Protein AF-A0A2V8LFD7-F1 (afdb_monomer_lite)

Sequence (81 aa):
MARGWESKSVEDQIGAAEAEREIRAAQKLSAEQRERSEHKQSLMLSRSLILSRIKAARDPRYRAQLQLALDQLDEQLREFE

Structure (mmCIF, N/CA/C/O backbone):
data_AF-A0A2V8LFD7-F1
#
_entry.id   AF-A0A2V8LFD7-F1
#
loop_
_atom_site.group_PDB
_atom_site.id
_atom_site.type_symbol
_atom_site.label_atom_id
_atom_site.label_alt_id
_atom_site.label_comp_id
_atom_site.label_asym_id
_atom_site.label_entity_id
_atom_site.label_seq_id
_atom_site.pdbx_PDB_ins_code
_atom_site.Cartn_x
_atom_site.Cartn_y
_atom_site.Cartn_z
_atom_site.occupancy
_atom_site.B_iso_or_equiv
_atom_site.auth_seq_id
_atom_site.auth_comp_id
_atom_site.auth_asym_id
_atom_site.auth_atom_id
_atom_site.pdbx_PDB_model_num
ATOM 1 N N . MET A 1 1 ? -29.891 5.927 67.099 1.00 43.25 1 MET A N 1
ATOM 2 C CA . MET A 1 1 ? -30.678 5.672 65.875 1.00 43.25 1 MET A CA 1
ATOM 3 C C . MET A 1 1 ? -29.697 5.451 64.746 1.00 43.25 1 MET A C 1
ATOM 5 O O . MET A 1 1 ? -28.957 6.371 64.414 1.00 43.25 1 MET A O 1
ATOM 9 N N . ALA A 1 2 ? -29.588 4.196 64.308 1.00 46.41 2 ALA A N 1
ATOM 10 C CA . ALA A 1 2 ? -28.649 3.748 63.292 1.00 46.41 2 AL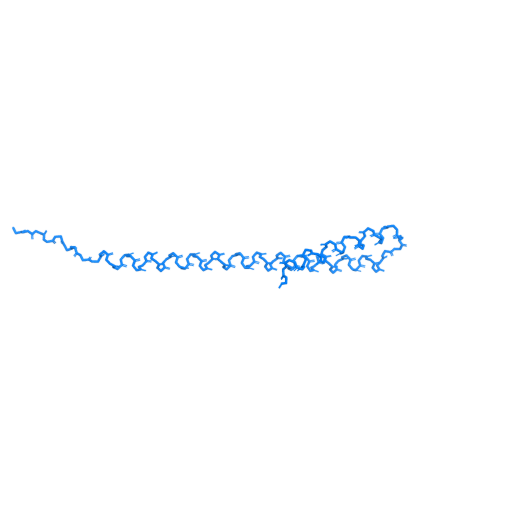A A CA 1
ATOM 11 C C . ALA A 1 2 ? -28.770 4.644 62.057 1.00 46.41 2 ALA A C 1
ATOM 13 O O . ALA A 1 2 ? -29.827 4.691 61.430 1.00 46.41 2 ALA A O 1
ATOM 14 N N . ARG A 1 3 ? -27.707 5.394 61.745 1.00 55.72 3 ARG A N 1
ATOM 15 C CA . ARG A 1 3 ? -27.587 6.043 60.443 1.00 55.72 3 ARG A CA 1
ATOM 16 C C . ARG A 1 3 ? -27.414 4.909 59.450 1.00 55.72 3 ARG A C 1
ATOM 18 O O . ARG A 1 3 ? -26.326 4.350 59.351 1.00 55.72 3 ARG A O 1
ATOM 25 N N . GLY A 1 4 ? -28.533 4.513 58.849 1.00 49.78 4 GLY A N 1
ATOM 26 C CA . GLY A 1 4 ? -28.582 3.577 57.745 1.00 49.78 4 GLY A CA 1
ATOM 27 C C . GLY A 1 4 ? -27.626 4.082 56.685 1.00 49.78 4 GLY A C 1
ATOM 28 O O . GLY A 1 4 ? -27.893 5.071 56.012 1.00 49.78 4 GLY A O 1
ATOM 29 N N . TRP A 1 5 ? -26.474 3.427 56.620 1.00 56.75 5 TRP A N 1
ATOM 30 C CA . TRP A 1 5 ? -25.659 3.362 55.432 1.00 56.75 5 TRP A CA 1
ATOM 31 C C . TRP A 1 5 ? -26.597 2.791 54.373 1.00 56.75 5 TRP A C 1
ATOM 33 O O . TRP A 1 5 ? -26.9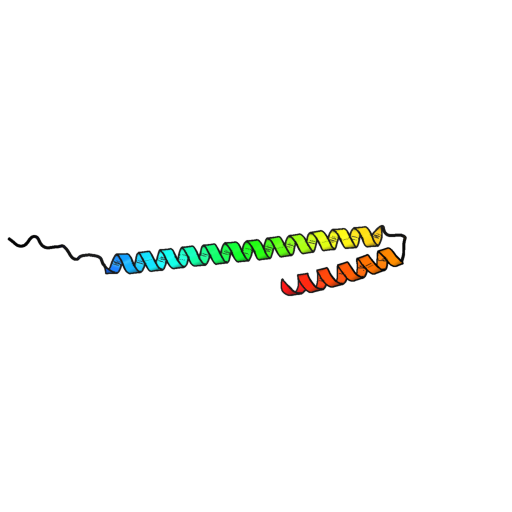16 1.602 54.405 1.00 56.75 5 TRP A O 1
ATOM 43 N N . GLU A 1 6 ? -27.168 3.658 53.539 1.00 51.28 6 GLU A N 1
ATOM 44 C CA . GLU A 1 6 ? -27.889 3.243 52.344 1.00 51.28 6 GLU A CA 1
ATOM 45 C C . GLU A 1 6 ? -26.869 2.561 51.434 1.00 51.28 6 GLU A C 1
ATOM 47 O O . GLU A 1 6 ? -26.253 3.164 50.562 1.00 51.28 6 GLU A O 1
ATOM 52 N N . SER A 1 7 ? -26.653 1.274 51.685 1.00 45.69 7 SER A N 1
ATOM 53 C CA . SER A 1 7 ? -26.156 0.325 50.706 1.00 45.69 7 SER A CA 1
ATOM 54 C C . SER A 1 7 ? -27.212 0.242 49.609 1.00 45.69 7 SER A C 1
ATOM 56 O O . SER A 1 7 ? -28.091 -0.617 49.637 1.00 45.69 7 SER A O 1
ATOM 58 N N . LYS A 1 8 ? -27.187 1.197 48.683 1.00 54.25 8 LYS A N 1
ATOM 59 C CA . LYS A 1 8 ? -27.998 1.176 47.474 1.00 54.25 8 LYS A CA 1
ATOM 60 C C . LYS A 1 8 ? -27.114 1.566 46.298 1.00 54.25 8 LYS A C 1
ATOM 62 O O . LYS A 1 8 ? -26.457 2.600 46.330 1.00 54.25 8 LYS A O 1
ATOM 67 N N . SER A 1 9 ? -27.114 0.687 45.301 1.00 51.91 9 SER A N 1
ATOM 68 C CA . SER A 1 9 ? -26.420 0.790 44.015 1.00 51.91 9 SER A CA 1
ATOM 69 C C . SER A 1 9 ? -24.925 0.447 44.016 1.00 51.91 9 SER A C 1
ATOM 71 O O . SER A 1 9 ? -24.082 1.257 43.636 1.00 51.91 9 SER A O 1
ATOM 73 N N . VAL A 1 10 ? -24.601 -0.806 44.362 1.00 49.47 10 VAL A N 1
ATOM 74 C CA . VAL A 1 10 ? -23.373 -1.461 43.863 1.00 49.47 10 VAL A CA 1
ATOM 75 C C . VAL A 1 10 ? -23.644 -2.144 42.510 1.00 49.47 10 VAL A C 1
ATOM 77 O O . VAL A 1 10 ? -22.756 -2.194 41.666 1.00 49.47 10 VAL A O 1
ATOM 80 N N . GLU A 1 11 ? -24.882 -2.561 42.228 1.00 44.06 11 GLU A N 1
ATOM 81 C CA . GLU A 1 11 ? -25.262 -3.151 40.936 1.00 44.06 11 GLU A CA 1
ATOM 82 C C . GLU A 1 11 ? -25.220 -2.157 39.754 1.00 44.06 11 GLU A C 1
ATOM 84 O O . GLU A 1 11 ? -24.748 -2.526 38.679 1.00 44.06 11 GLU A O 1
ATOM 89 N N . ASP A 1 12 ? -25.608 -0.886 39.939 1.00 48.16 12 ASP A N 1
ATOM 90 C CA . ASP A 1 12 ? -25.552 0.126 38.859 1.00 48.16 12 ASP A CA 1
ATOM 91 C C . ASP A 1 12 ? -24.107 0.473 38.443 1.00 48.16 12 ASP A C 1
ATOM 93 O O . ASP A 1 12 ? -23.854 0.881 37.308 1.00 48.16 12 ASP A O 1
ATOM 97 N N . GLN A 1 13 ? -23.132 0.281 39.341 1.00 51.25 13 GLN A N 1
ATOM 98 C CA . GLN A 1 13 ? -21.714 0.542 39.064 1.00 51.25 13 GLN A CA 1
ATOM 99 C C . GLN A 1 13 ? -21.079 -0.548 38.195 1.00 51.25 13 GLN A C 1
ATOM 101 O O . GLN A 1 13 ? -20.163 -0.257 37.427 1.00 51.25 13 GLN A O 1
ATOM 106 N N . ILE A 1 14 ? -21.573 -1.788 38.278 1.00 51.44 14 ILE A N 1
ATOM 107 C CA . ILE A 1 14 ? -21.076 -2.897 37.455 1.00 51.44 14 ILE A CA 1
ATOM 108 C C . ILE A 1 14 ? -21.551 -2.719 36.010 1.00 51.44 14 ILE A C 1
ATOM 110 O O . ILE A 1 14 ? -20.726 -2.771 35.099 1.00 51.44 14 ILE A O 1
ATOM 114 N N . GLY A 1 15 ? -22.834 -2.396 35.803 1.00 56.69 15 GLY A N 1
ATOM 115 C CA . GLY A 1 15 ? -23.381 -2.132 34.466 1.00 56.69 15 GLY A CA 1
ATOM 116 C C . GLY A 1 15 ? -22.729 -0.928 33.771 1.00 56.69 15 GLY A C 1
ATOM 117 O O . GLY A 1 15 ? -22.412 -0.992 32.585 1.00 56.69 15 GLY A O 1
ATOM 118 N N . ALA A 1 16 ? -22.442 0.150 34.512 1.00 60.16 16 ALA A N 1
ATOM 119 C CA . ALA A 1 16 ? -21.723 1.309 33.976 1.00 60.16 16 ALA A CA 1
ATOM 120 C C . ALA A 1 16 ? -20.250 0.996 33.643 1.00 60.16 16 ALA A C 1
ATOM 122 O O . ALA A 1 16 ? -19.740 1.439 32.612 1.00 60.16 16 ALA A O 1
ATOM 123 N N . ALA A 1 17 ? -19.571 0.200 34.478 1.00 62.06 17 ALA A N 1
ATOM 124 C CA . ALA A 1 17 ? -18.191 -0.216 34.236 1.00 62.06 17 ALA A CA 1
ATOM 125 C C . ALA A 1 17 ? -18.060 -1.183 33.045 1.00 62.06 17 ALA A C 1
ATOM 127 O O . ALA A 1 17 ? -17.058 -1.136 32.329 1.00 62.06 17 ALA A O 1
ATOM 128 N N . GLU A 1 18 ? -19.043 -2.056 32.816 1.00 67.56 18 GLU A N 1
ATOM 129 C CA . GLU A 1 18 ? -19.106 -2.908 31.622 1.00 67.56 18 GLU A CA 1
ATOM 130 C C . GLU A 1 18 ? -19.356 -2.077 30.358 1.00 67.56 18 GLU A C 1
ATOM 132 O O . GLU A 1 18 ? -18.589 -2.196 29.401 1.00 67.56 18 GLU A O 1
ATOM 137 N N . ALA A 1 19 ? -20.307 -1.138 30.390 1.00 72.31 19 ALA A N 1
ATOM 138 C CA . ALA A 1 19 ? -20.573 -0.235 29.269 1.00 72.31 19 ALA A CA 1
ATOM 139 C C . ALA A 1 19 ? -19.354 0.639 28.898 1.00 72.31 19 ALA A C 1
ATOM 141 O O . ALA A 1 19 ? -19.026 0.792 27.719 1.00 72.31 19 ALA A O 1
ATOM 142 N N . GLU A 1 20 ? -18.615 1.175 29.877 1.00 74.00 20 GLU A N 1
ATOM 143 C CA . GLU A 1 20 ? -17.372 1.919 29.613 1.00 74.00 20 GLU A CA 1
ATOM 144 C C . GLU A 1 20 ? -16.280 1.051 28.969 1.00 74.00 20 GLU A C 1
ATOM 146 O O . GLU A 1 20 ? -15.526 1.527 28.109 1.00 74.00 20 GLU A O 1
ATOM 151 N N . ARG A 1 21 ? -16.175 -0.223 29.368 1.00 74.44 21 AR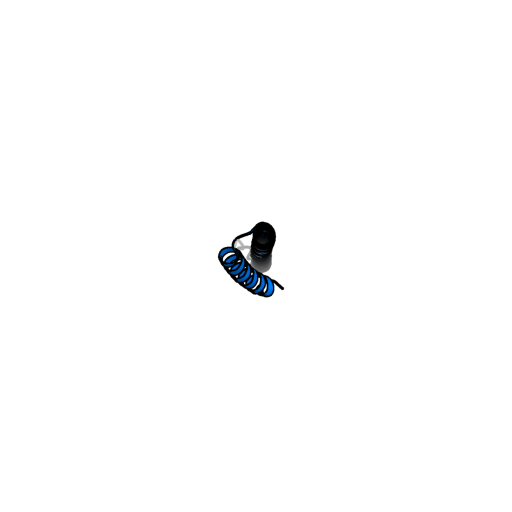G A N 1
ATOM 152 C CA . ARG A 1 21 ? -15.218 -1.170 28.774 1.00 74.44 21 ARG A CA 1
ATOM 153 C C . ARG A 1 21 ? -15.579 -1.485 27.330 1.00 74.44 21 ARG A C 1
ATOM 155 O O . ARG A 1 21 ? -14.679 -1.485 26.489 1.00 74.44 21 ARG A O 1
ATOM 162 N N . GLU A 1 22 ? -16.857 -1.699 27.036 1.00 74.38 22 GLU A N 1
ATOM 163 C CA . GLU A 1 22 ? -17.349 -1.943 25.676 1.00 74.38 22 GLU A CA 1
ATOM 164 C C . GLU A 1 22 ? -17.097 -0.745 24.757 1.00 74.38 22 GLU A C 1
ATOM 166 O O . GLU A 1 22 ? -16.540 -0.912 23.672 1.00 74.38 22 GLU A O 1
ATOM 171 N N . ILE A 1 23 ? -17.397 0.478 25.210 1.00 76.19 23 ILE A N 1
ATOM 172 C CA . ILE A 1 23 ? -17.129 1.705 24.444 1.00 76.19 23 ILE A CA 1
ATOM 173 C C . ILE A 1 23 ? -15.630 1.848 24.162 1.00 76.19 23 ILE A C 1
ATOM 175 O O . ILE A 1 23 ? -15.229 2.139 23.033 1.00 76.19 23 ILE A O 1
ATOM 179 N N . ARG A 1 24 ? -14.775 1.611 25.163 1.00 74.06 24 ARG A N 1
ATOM 180 C CA . ARG A 1 24 ? -13.318 1.686 24.991 1.00 74.06 24 ARG A CA 1
ATOM 181 C C . ARG A 1 24 ? -12.797 0.607 24.040 1.00 74.06 24 ARG A C 1
ATOM 183 O O . ARG A 1 24 ? -11.893 0.887 23.255 1.00 74.06 24 ARG A O 1
ATOM 190 N 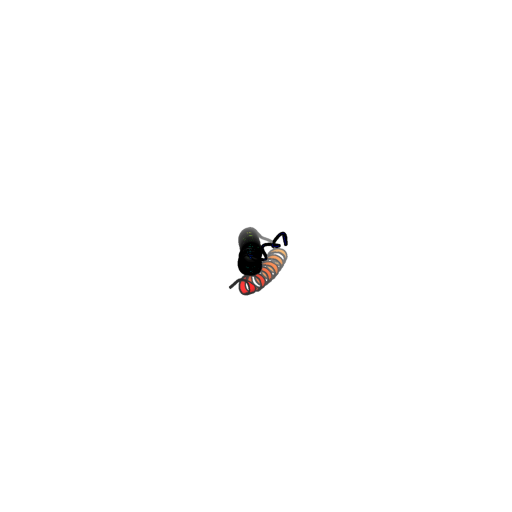N . ALA A 1 25 ? -13.343 -0.606 24.093 1.00 72.31 25 ALA A N 1
ATOM 191 C CA . ALA A 1 25 ? -13.000 -1.680 23.163 1.00 72.31 25 ALA A CA 1
ATOM 192 C C . ALA A 1 25 ? -13.425 -1.335 21.727 1.00 72.31 25 ALA A C 1
ATOM 194 O O . ALA A 1 25 ? -12.618 -1.463 20.809 1.00 72.31 25 ALA A O 1
ATOM 195 N N . ALA A 1 26 ? -14.636 -0.803 21.539 1.00 71.50 26 ALA A N 1
ATOM 196 C CA . ALA A 1 26 ? -15.130 -0.347 20.242 1.00 71.50 26 ALA A CA 1
ATOM 197 C C . ALA A 1 26 ? -14.274 0.791 19.656 1.00 71.50 26 ALA A C 1
ATOM 199 O O . ALA A 1 26 ? -13.953 0.782 18.469 1.00 71.50 26 ALA A O 1
ATOM 200 N N . GLN A 1 27 ? -13.837 1.743 20.487 1.00 72.94 27 GLN A N 1
ATOM 201 C CA . GLN A 1 27 ? -12.931 2.816 20.063 1.00 72.94 27 GLN A CA 1
ATOM 202 C C . GLN A 1 27 ? -11.549 2.293 19.653 1.00 72.94 27 GLN A C 1
ATOM 204 O O . GLN A 1 27 ? -10.997 2.754 18.656 1.00 72.94 27 GLN A O 1
ATOM 209 N N . LYS A 1 28 ? -10.993 1.318 20.385 1.00 72.31 28 LYS A N 1
ATOM 210 C CA . LYS A 1 28 ? -9.722 0.674 20.013 1.00 72.31 28 LYS A CA 1
ATOM 211 C C . LYS A 1 28 ? -9.829 -0.070 18.685 1.00 72.31 28 LYS A C 1
ATOM 213 O O . LYS A 1 28 ? -9.001 0.152 17.810 1.00 72.31 28 LYS A O 1
ATOM 218 N N . LEU A 1 29 ? -10.892 -0.855 18.506 1.00 73.31 29 LEU A N 1
ATOM 219 C CA . LEU A 1 29 ? -11.185 -1.528 17.239 1.00 73.31 29 LEU A CA 1
ATOM 220 C C . LEU A 1 29 ? -11.306 -0.518 16.088 1.00 73.31 29 LEU A C 1
ATOM 222 O O . LEU A 1 29 ? -10.751 -0.737 15.016 1.00 73.31 29 LEU A O 1
ATOM 226 N N . SER A 1 30 ? -11.958 0.626 16.320 1.00 78.12 30 SER A N 1
ATOM 227 C CA . SER A 1 30 ? -12.049 1.703 15.328 1.00 78.12 30 SER A CA 1
ATOM 228 C C . SER A 1 30 ? -10.687 2.316 14.981 1.00 78.12 30 SER A C 1
ATOM 230 O O . SER A 1 30 ? -10.471 2.673 13.821 1.00 78.12 30 SER A O 1
ATOM 232 N N . ALA A 1 31 ? -9.779 2.457 15.949 1.00 82.31 31 ALA A N 1
ATOM 233 C CA . ALA A 1 31 ? -8.434 2.973 15.708 1.00 82.31 31 ALA A CA 1
ATOM 234 C C . ALA A 1 31 ? -7.593 1.988 14.880 1.00 82.31 31 ALA A C 1
ATOM 236 O O . ALA A 1 31 ? -6.989 2.391 13.889 1.00 82.31 31 ALA A O 1
ATOM 237 N N . GLU A 1 32 ? -7.631 0.698 15.217 1.00 82.94 32 GLU A N 1
ATOM 238 C CA . GLU A 1 32 ? -6.942 -0.367 14.473 1.00 82.94 32 GLU A CA 1
ATOM 239 C C . GLU A 1 32 ? -7.474 -0.496 13.037 1.00 82.94 32 GLU A C 1
ATOM 241 O O . GLU A 1 32 ? -6.707 -0.617 12.082 1.00 82.94 32 GLU A O 1
ATOM 246 N N . GLN A 1 33 ? -8.795 -0.405 12.851 1.00 85.75 33 GLN A N 1
ATOM 247 C CA . GLN A 1 33 ? -9.418 -0.383 11.524 1.00 85.75 33 GLN A CA 1
ATOM 248 C C . GLN A 1 33 ? -8.951 0.815 10.695 1.00 85.75 33 GLN A C 1
ATOM 250 O O . GLN A 1 33 ? -8.683 0.680 9.497 1.00 85.75 33 GLN A O 1
ATOM 255 N N . ARG A 1 34 ? -8.836 1.987 11.328 1.00 88.38 34 ARG A N 1
ATOM 256 C CA . ARG A 1 34 ? -8.354 3.200 10.674 1.00 88.38 34 ARG A CA 1
ATOM 257 C C . ARG A 1 34 ? -6.894 3.057 10.262 1.00 88.38 34 ARG A C 1
ATOM 259 O O . ARG A 1 34 ? -6.596 3.290 9.096 1.00 88.38 34 ARG A O 1
ATOM 266 N N . GLU A 1 35 ? -6.026 2.608 11.160 1.00 89.62 35 GLU A N 1
ATOM 267 C CA . GLU A 1 35 ? -4.611 2.364 10.861 1.00 89.62 35 GLU A CA 1
ATOM 268 C C . GLU A 1 35 ? -4.450 1.360 9.713 1.00 89.62 35 GLU A C 1
ATOM 270 O O . GLU A 1 35 ? -3.721 1.619 8.756 1.00 89.62 35 GLU A O 1
ATOM 275 N N . ARG A 1 36 ? -5.219 0.263 9.729 1.00 90.88 36 ARG A N 1
ATOM 276 C CA . ARG A 1 36 ? -5.240 -0.719 8.635 1.00 90.88 36 ARG A CA 1
ATOM 277 C C . ARG A 1 36 ? -5.654 -0.083 7.305 1.00 90.88 36 ARG A C 1
ATOM 279 O O . ARG A 1 36 ? -5.067 -0.383 6.265 1.00 90.88 36 ARG A O 1
ATOM 286 N N . SER A 1 37 ? -6.648 0.805 7.324 1.00 89.88 37 SER A N 1
ATOM 287 C CA . SER A 1 37 ? -7.110 1.514 6.127 1.00 89.88 37 SER A CA 1
ATOM 288 C C . SER A 1 37 ? -6.082 2.523 5.602 1.00 89.88 37 SER A C 1
ATOM 290 O O . SER A 1 37 ? -5.846 2.579 4.396 1.00 89.88 37 SER A O 1
ATOM 292 N N . GLU A 1 38 ? -5.426 3.269 6.492 1.00 92.62 38 GLU A N 1
ATOM 293 C CA . GLU A 1 38 ? -4.387 4.245 6.155 1.00 92.62 38 GLU A CA 1
ATOM 294 C C . GLU A 1 38 ? -3.149 3.536 5.588 1.00 92.62 38 GLU A C 1
ATOM 296 O O . GLU A 1 38 ? -2.608 3.953 4.561 1.00 92.62 38 GLU A O 1
ATOM 301 N N . HIS A 1 39 ? -2.762 2.401 6.177 1.00 93.69 39 HIS A N 1
ATOM 302 C CA . HIS A 1 39 ? -1.689 1.551 5.667 1.00 93.69 39 HIS A CA 1
ATOM 303 C C . HIS A 1 39 ? -2.009 1.060 4.249 1.00 93.69 39 HIS A C 1
ATOM 305 O O . HIS A 1 39 ? -1.214 1.269 3.328 1.00 93.69 39 HIS A O 1
ATOM 311 N N . LYS A 1 40 ? -3.201 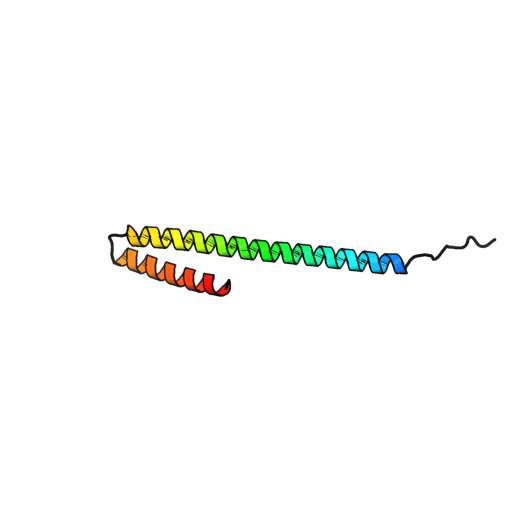0.488 4.032 1.00 94.75 40 LYS A N 1
ATOM 312 C CA . LYS A 1 40 ? -3.640 0.043 2.700 1.00 94.75 40 LYS A CA 1
ATOM 313 C C . LYS A 1 40 ? -3.581 1.181 1.677 1.00 94.75 40 LYS A C 1
ATOM 315 O O . LYS A 1 40 ? -3.054 0.996 0.582 1.00 94.75 40 LYS A O 1
ATOM 320 N N . GLN A 1 41 ? -4.064 2.373 2.031 1.00 95.62 41 GLN A N 1
ATOM 321 C CA . GLN A 1 41 ? -4.011 3.545 1.151 1.00 95.62 41 GLN A CA 1
ATOM 322 C C . GLN A 1 41 ? -2.572 3.955 0.810 1.00 95.62 41 GLN A C 1
ATOM 324 O O . GLN A 1 41 ? -2.272 4.222 -0.355 1.00 95.62 41 GLN A O 1
ATOM 329 N N . SER A 1 42 ? -1.667 3.951 1.792 1.00 95.38 42 SER A N 1
ATOM 330 C CA . SER A 1 42 ? -0.243 4.242 1.587 1.00 95.38 42 SER A CA 1
ATOM 331 C C . SER A 1 42 ? 0.417 3.266 0.602 1.00 95.38 42 SER A C 1
ATOM 333 O O . SER A 1 42 ? 1.137 3.683 -0.316 1.00 95.38 42 SER A O 1
ATOM 335 N N . LEU A 1 43 ? 0.109 1.970 0.717 1.00 96.69 43 LEU A N 1
ATOM 336 C CA . LEU A 1 43 ? 0.587 0.948 -0.217 1.00 96.69 43 LEU A CA 1
ATOM 337 C C . LEU A 1 43 ? 0.024 1.154 -1.629 1.00 96.69 43 LEU A C 1
ATOM 339 O O . LEU A 1 43 ? 0.775 1.097 -2.603 1.00 96.69 43 LEU A O 1
ATOM 343 N N . MET A 1 44 ? -1.267 1.477 -1.761 1.00 96.75 44 MET A N 1
ATOM 344 C CA . MET A 1 44 ? -1.884 1.771 -3.063 1.00 96.75 44 MET A CA 1
ATOM 345 C C . MET A 1 44 ? -1.262 3.004 -3.737 1.00 96.75 44 MET A C 1
ATOM 347 O O . MET A 1 44 ? -1.010 2.990 -4.948 1.00 96.75 44 MET A O 1
ATOM 351 N N . LEU A 1 45 ? -0.962 4.058 -2.971 1.00 97.88 45 LEU A N 1
ATOM 352 C CA . LEU A 1 45 ? -0.258 5.240 -3.476 1.00 97.88 45 LEU A CA 1
ATOM 353 C C . LEU A 1 45 ? 1.150 4.878 -3.955 1.00 97.88 45 LEU A C 1
ATOM 355 O O . LEU A 1 45 ? 1.515 5.209 -5.088 1.00 97.88 45 LEU A O 1
ATOM 359 N N . SER A 1 46 ? 1.908 4.137 -3.145 1.00 97.25 46 SER A N 1
ATOM 360 C CA . SER A 1 46 ? 3.248 3.652 -3.499 1.00 97.25 46 SER A CA 1
ATOM 361 C C . SER A 1 46 ? 3.229 2.814 -4.780 1.00 97.25 46 SER A C 1
ATOM 363 O O . SER A 1 46 ? 4.017 3.057 -5.696 1.00 97.25 46 SER A O 1
ATOM 365 N N . ARG A 1 47 ? 2.258 1.906 -4.911 1.00 97.69 47 ARG A N 1
ATOM 366 C CA . ARG A 1 47 ? 2.036 1.098 -6.116 1.00 97.69 47 ARG A C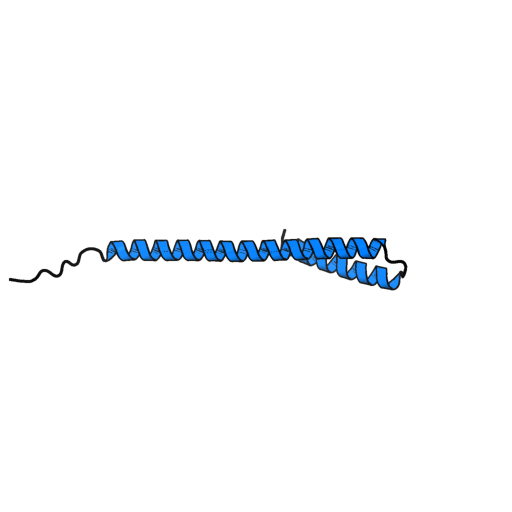A 1
ATOM 367 C C . ARG A 1 47 ? 1.812 1.964 -7.356 1.00 97.69 47 ARG A C 1
ATOM 369 O O . ARG A 1 47 ? 2.443 1.747 -8.392 1.00 97.69 47 ARG A O 1
ATOM 376 N N . SER A 1 48 ? 0.945 2.974 -7.256 1.00 97.88 48 SER A N 1
ATOM 377 C CA . SER A 1 48 ? 0.660 3.890 -8.369 1.00 97.88 48 SER A CA 1
ATOM 378 C C . SER A 1 48 ? 1.906 4.664 -8.825 1.00 97.88 48 SER A C 1
ATOM 380 O O . SER A 1 48 ? 2.151 4.811 -10.027 1.00 97.88 48 SER A O 1
ATOM 382 N N . LEU A 1 49 ? 2.744 5.086 -7.872 1.00 97.88 49 LEU A N 1
ATOM 383 C CA . LEU A 1 49 ? 3.999 5.779 -8.136 1.00 97.88 49 LEU A CA 1
ATOM 384 C C . LEU A 1 49 ? 5.002 4.867 -8.847 1.00 97.88 49 LEU A C 1
ATOM 386 O O . LEU A 1 49 ? 5.621 5.286 -9.825 1.00 97.88 49 LEU A O 1
ATOM 390 N N . ILE A 1 50 ? 5.156 3.623 -8.391 1.00 97.88 50 ILE A N 1
ATOM 391 C CA . ILE A 1 50 ? 6.056 2.650 -9.021 1.00 97.88 50 ILE A CA 1
ATOM 392 C C . ILE A 1 50 ? 5.605 2.337 -10.449 1.00 97.88 50 ILE A C 1
ATOM 394 O O . ILE A 1 50 ? 6.425 2.388 -11.364 1.00 97.88 50 ILE A O 1
ATOM 398 N N . LEU A 1 51 ? 4.306 2.130 -10.683 1.00 98.19 51 LEU A N 1
ATOM 399 C CA . LEU A 1 51 ? 3.763 1.937 -12.032 1.00 98.19 51 LEU A CA 1
ATOM 400 C C . LEU A 1 51 ? 4.050 3.129 -12.956 1.00 98.19 51 LEU A C 1
ATOM 402 O O . LEU A 1 51 ? 4.425 2.941 -14.114 1.00 98.19 51 LEU A O 1
ATOM 406 N N . SER A 1 52 ? 3.905 4.356 -12.451 1.00 98.06 52 SER A N 1
ATOM 407 C CA . SER A 1 52 ? 4.288 5.576 -13.172 1.00 98.06 52 SER A CA 1
ATOM 408 C C . SER A 1 52 ? 5.782 5.581 -13.526 1.00 98.06 52 SER A C 1
ATOM 410 O O . SER A 1 52 ? 6.152 5.797 -14.683 1.00 98.06 52 SER A O 1
ATOM 412 N N . ARG A 1 53 ? 6.651 5.245 -12.565 1.00 97.62 53 ARG A N 1
ATOM 413 C CA . ARG A 1 53 ? 8.105 5.174 -12.774 1.00 97.62 53 ARG A CA 1
ATOM 414 C C . ARG A 1 53 ? 8.501 4.097 -13.781 1.00 97.62 53 ARG A C 1
ATOM 416 O O . ARG A 1 53 ? 9.349 4.368 -14.622 1.00 97.62 53 ARG A O 1
ATOM 423 N N . ILE A 1 54 ? 7.864 2.925 -13.759 1.00 97.88 54 ILE A N 1
ATOM 424 C CA . ILE A 1 54 ? 8.096 1.848 -14.739 1.00 97.88 54 ILE A CA 1
ATOM 425 C C . ILE A 1 54 ? 7.793 2.334 -16.157 1.00 97.88 54 ILE A C 1
ATOM 427 O O . ILE A 1 54 ? 8.565 2.058 -17.074 1.00 97.88 54 ILE A O 1
ATOM 431 N N . LYS A 1 55 ? 6.692 3.075 -16.340 1.00 97.06 55 LYS A N 1
ATOM 432 C CA . LYS A 1 55 ? 6.314 3.642 -17.645 1.00 97.06 55 LYS A CA 1
ATOM 433 C C . LYS A 1 55 ? 7.327 4.676 -18.146 1.00 97.06 55 LYS A C 1
ATOM 435 O O . LYS A 1 55 ? 7.557 4.754 -19.348 1.00 97.06 55 LYS A O 1
ATOM 440 N N . ALA A 1 56 ? 7.922 5.456 -17.244 1.00 97.06 56 ALA A N 1
ATOM 441 C CA . ALA A 1 56 ? 8.912 6.480 -17.584 1.00 97.06 56 ALA A CA 1
ATOM 442 C C . ALA A 1 56 ? 10.354 5.940 -17.709 1.00 97.06 56 ALA A C 1
ATOM 444 O O . ALA A 1 56 ? 11.196 6.577 -18.347 1.00 97.06 56 ALA A O 1
ATOM 445 N N . ALA A 1 57 ? 10.657 4.790 -17.100 1.00 96.75 57 ALA A N 1
ATOM 446 C CA . ALA A 1 57 ? 11.997 4.217 -17.049 1.00 96.75 57 ALA A CA 1
ATOM 447 C C . ALA A 1 57 ? 12.478 3.746 -18.430 1.00 96.75 57 ALA A C 1
ATOM 449 O O . ALA A 1 57 ? 11.837 2.932 -19.095 1.00 96.75 57 ALA A O 1
ATOM 450 N N . ARG A 1 58 ? 13.658 4.232 -18.832 1.00 95.62 58 ARG A N 1
ATOM 451 C CA . ARG A 1 58 ? 14.334 3.845 -20.084 1.00 95.62 58 ARG A CA 1
ATOM 452 C C . ARG A 1 58 ? 15.433 2.805 -19.876 1.00 95.62 58 ARG A C 1
ATOM 454 O O . ARG A 1 58 ? 15.743 2.067 -20.803 1.00 95.62 58 ARG A O 1
ATOM 461 N N . ASP A 1 59 ? 16.008 2.747 -18.675 1.00 97.38 59 ASP A N 1
ATOM 462 C CA . ASP A 1 59 ? 17.021 1.757 -18.308 1.00 97.38 59 ASP A CA 1
ATOM 463 C C . ASP A 1 59 ? 16.345 0.413 -17.954 1.00 97.38 59 ASP A C 1
ATOM 465 O O . ASP A 1 59 ? 15.548 0.364 -17.008 1.00 97.38 59 ASP A O 1
ATOM 469 N N . PRO A 1 60 ? 16.655 -0.686 -18.673 1.00 95.44 60 PRO A N 1
ATOM 470 C CA . PRO A 1 60 ? 16.081 -2.004 -18.409 1.00 95.44 60 PRO A CA 1
ATOM 471 C C . PRO A 1 60 ? 16.385 -2.556 -17.011 1.00 95.44 60 PRO A C 1
ATOM 473 O O . PRO A 1 60 ? 15.532 -3.216 -16.418 1.00 95.44 60 PRO A O 1
ATOM 476 N N . ARG A 1 61 ? 17.574 -2.285 -16.458 1.00 97.44 61 ARG A N 1
ATOM 477 C CA . ARG A 1 61 ? 17.971 -2.750 -15.120 1.00 97.44 61 ARG A CA 1
ATOM 478 C C . ARG A 1 61 ? 17.171 -2.028 -14.047 1.00 97.44 61 ARG A C 1
ATOM 480 O O . ARG A 1 61 ? 16.635 -2.668 -13.146 1.00 97.44 61 ARG A O 1
ATOM 487 N N . TYR A 1 62 ? 17.036 -0.711 -14.181 1.00 97.25 62 TYR A N 1
ATOM 488 C CA . TYR A 1 62 ? 16.210 0.085 -13.276 1.00 97.25 62 TYR A CA 1
ATOM 489 C C . TYR A 1 62 ? 14.734 -0.326 -13.355 1.00 97.25 62 TYR A C 1
ATOM 491 O O . TYR A 1 62 ? 14.072 -0.487 -12.332 1.00 97.25 62 TYR A O 1
ATOM 499 N N . ARG A 1 63 ? 14.224 -0.585 -14.565 1.00 97.81 63 ARG A N 1
ATOM 500 C CA . ARG A 1 63 ? 12.862 -1.091 -14.759 1.00 97.81 63 ARG A CA 1
ATOM 501 C C . ARG A 1 63 ? 12.643 -2.447 -14.081 1.00 97.81 63 ARG A C 1
ATOM 503 O O . ARG A 1 63 ? 11.598 -2.635 -13.468 1.00 97.81 63 ARG A O 1
ATOM 510 N N . ALA A 1 64 ? 13.614 -3.359 -14.148 1.00 97.81 64 ALA A N 1
ATOM 511 C CA . ALA A 1 64 ? 13.537 -4.651 -13.462 1.00 97.81 64 ALA A CA 1
ATOM 512 C C . ALA A 1 64 ? 13.493 -4.498 -11.931 1.00 97.81 64 ALA A C 1
ATOM 514 O O . ALA A 1 64 ? 12.710 -5.173 -11.270 1.00 97.81 64 ALA A O 1
ATOM 515 N N . GLN A 1 65 ? 14.270 -3.567 -11.366 1.00 98.00 65 GLN A N 1
ATOM 516 C CA . GLN A 1 65 ? 14.214 -3.259 -9.931 1.00 98.00 65 GLN A CA 1
ATOM 517 C C . GLN A 1 65 ? 12.850 -2.695 -9.515 1.00 98.00 65 GLN A C 1
ATOM 519 O O . GLN A 1 65 ? 12.304 -3.092 -8.489 1.00 98.00 65 GLN A O 1
ATOM 524 N N . LEU A 1 66 ? 12.279 -1.796 -10.321 1.00 98.25 66 LEU A N 1
ATOM 525 C CA . LEU A 1 66 ? 10.941 -1.261 -10.070 1.00 98.25 66 LEU A CA 1
ATOM 526 C C . LEU A 1 66 ? 9.858 -2.342 -10.161 1.00 98.25 66 LEU A C 1
ATOM 528 O O . LEU A 1 66 ? 8.906 -2.290 -9.390 1.00 98.25 66 LEU A O 1
ATOM 532 N N . GLN A 1 67 ? 9.999 -3.313 -11.067 1.00 98.06 67 GLN A N 1
ATOM 533 C CA . GLN A 1 67 ? 9.073 -4.442 -11.162 1.00 98.06 67 GLN A CA 1
ATOM 534 C C . GLN A 1 67 ? 9.133 -5.322 -9.908 1.00 98.06 67 GLN A C 1
ATOM 536 O O . GLN A 1 67 ? 8.092 -5.640 -9.352 1.00 98.06 67 GLN A O 1
ATOM 541 N N . LEU A 1 68 ? 10.330 -5.631 -9.400 1.00 98.06 68 LEU A N 1
ATOM 542 C CA . LEU A 1 68 ? 10.472 -6.379 -8.148 1.00 98.06 68 LEU A CA 1
ATOM 543 C C . LEU A 1 68 ? 9.828 -5.639 -6.964 1.00 98.06 68 LEU A C 1
ATOM 545 O O . LEU A 1 68 ? 9.136 -6.246 -6.152 1.00 98.06 68 LEU A O 1
ATOM 549 N N . ALA A 1 69 ? 10.033 -4.321 -6.879 1.00 97.44 69 ALA A N 1
ATOM 550 C CA . ALA A 1 69 ? 9.396 -3.497 -5.854 1.00 97.44 69 ALA A CA 1
ATOM 551 C C . ALA A 1 69 ? 7.864 -3.475 -5.999 1.00 97.44 69 ALA A C 1
ATOM 553 O O . ALA A 1 69 ? 7.153 -3.465 -4.997 1.00 97.44 69 ALA A O 1
ATOM 554 N N . LEU A 1 70 ? 7.350 -3.478 -7.233 1.00 98.19 70 LEU A N 1
ATOM 555 C CA . LEU A 1 70 ? 5.916 -3.565 -7.501 1.00 98.19 70 LEU A CA 1
ATOM 556 C C . LEU A 1 70 ? 5.336 -4.893 -7.004 1.00 98.19 70 LEU A C 1
ATOM 558 O O . LEU A 1 70 ? 4.323 -4.878 -6.315 1.00 98.19 70 LEU A O 1
ATOM 562 N N . ASP A 1 71 ? 6.004 -6.008 -7.296 1.00 98.06 71 ASP A N 1
ATOM 563 C CA . ASP A 1 71 ? 5.550 -7.341 -6.894 1.00 98.06 71 ASP A CA 1
ATOM 564 C C . ASP A 1 71 ? 5.506 -7.481 -5.358 1.00 98.06 71 ASP A C 1
ATOM 566 O O . ASP A 1 71 ? 4.576 -8.070 -4.809 1.00 98.06 71 ASP A O 1
ATOM 570 N N . GLN A 1 72 ? 6.468 -6.878 -4.647 1.00 97.56 72 GLN A N 1
ATOM 571 C CA . GLN A 1 72 ? 6.478 -6.821 -3.179 1.00 97.56 72 GLN A CA 1
ATOM 572 C C . GLN A 1 72 ? 5.317 -5.994 -2.610 1.00 97.56 72 GLN A C 1
ATOM 574 O O . GLN A 1 72 ? 4.690 -6.408 -1.637 1.00 97.56 72 GLN A O 1
ATOM 579 N N . LEU A 1 73 ? 5.018 -4.836 -3.207 1.00 96.56 73 LEU A N 1
ATOM 580 C CA . LEU A 1 73 ? 3.876 -4.012 -2.796 1.00 96.56 73 LEU A CA 1
ATOM 581 C C . LEU A 1 73 ? 2.546 -4.725 -3.059 1.00 96.56 73 LEU A C 1
ATOM 583 O O . LEU A 1 73 ? 1.632 -4.627 -2.243 1.00 96.56 73 LEU A O 1
ATOM 587 N N . ASP A 1 74 ? 2.443 -5.450 -4.173 1.00 97.38 74 ASP A N 1
ATOM 588 C CA . ASP A 1 74 ? 1.262 -6.247 -4.502 1.00 97.38 74 ASP A CA 1
ATOM 589 C C . ASP A 1 74 ? 1.091 -7.424 -3.525 1.00 97.38 74 ASP A C 1
ATOM 591 O O . ASP A 1 74 ? -0.034 -7.717 -3.130 1.00 97.38 74 ASP A O 1
ATOM 595 N N . GLU A 1 75 ? 2.177 -8.060 -3.068 1.00 97.19 75 GLU A N 1
ATOM 596 C CA . GLU A 1 75 ? 2.118 -9.058 -1.988 1.00 97.19 75 GLU A CA 1
ATOM 597 C C . GLU A 1 75 ? 1.609 -8.454 -0.676 1.00 97.19 75 GLU A C 1
ATOM 599 O O . GLU A 1 75 ? 0.665 -8.977 -0.095 1.00 97.19 75 GLU A O 1
ATOM 604 N N . GLN A 1 76 ? 2.160 -7.315 -0.250 1.00 95.12 76 GLN A N 1
ATOM 605 C CA . GLN A 1 76 ? 1.706 -6.639 0.969 1.00 95.12 76 GLN A CA 1
ATOM 606 C C . GLN A 1 76 ? 0.234 -6.239 0.880 1.00 95.12 76 GLN A C 1
ATOM 608 O O . GLN A 1 76 ? -0.504 -6.387 1.846 1.00 95.12 76 GLN A O 1
ATOM 613 N N . LEU A 1 77 ? -0.225 -5.763 -0.281 1.00 94.81 77 LEU A N 1
ATOM 614 C CA . LEU A 1 77 ? -1.628 -5.402 -0.488 1.00 94.81 77 LEU A CA 1
ATOM 615 C C . LEU A 1 77 ? -2.579 -6.598 -0.364 1.00 94.81 77 LEU A C 1
ATOM 617 O O . LEU A 1 77 ? -3.691 -6.399 0.128 1.00 94.81 77 LEU A O 1
ATOM 621 N N . ARG A 1 78 ? -2.149 -7.811 -0.741 1.00 95.25 78 ARG A N 1
ATOM 622 C CA . ARG A 1 78 ? -2.940 -9.042 -0.567 1.00 95.25 78 ARG A CA 1
ATOM 623 C C . ARG A 1 78 ? -3.202 -9.382 0.900 1.00 95.25 78 ARG A C 1
ATOM 625 O O . ARG A 1 78 ? -4.229 -9.973 1.195 1.00 95.25 78 ARG A O 1
ATOM 632 N N . GLU A 1 79 ? -2.346 -8.961 1.830 1.00 93.00 79 GLU A N 1
ATOM 633 C CA . GLU A 1 79 ? -2.587 -9.134 3.276 1.00 93.00 79 GLU A CA 1
ATOM 634 C C . GLU A 1 79 ? -3.732 -8.233 3.803 1.00 93.00 79 GLU A C 1
ATOM 636 O O . GLU A 1 79 ? -4.273 -8.435 4.898 1.00 93.00 79 GLU A O 1
ATOM 641 N N . PHE A 1 80 ? -4.127 -7.218 3.025 1.00 86.94 80 PHE A N 1
ATOM 642 C CA . PHE A 1 80 ? -5.231 -6.301 3.328 1.00 86.94 80 PHE A CA 1
ATOM 643 C C . PHE A 1 80 ? -6.511 -6.583 2.520 1.00 86.94 80 PHE A C 1
ATOM 645 O O . PHE A 1 80 ? -7.436 -5.756 2.558 1.00 86.94 80 PHE A O 1
ATOM 652 N N . GLU A 1 81 ? -6.561 -7.681 1.765 1.00 74.12 81 GLU A N 1
ATOM 653 C CA . GLU A 1 81 ? -7.770 -8.226 1.122 1.00 74.12 81 GLU A CA 1
ATOM 654 C C . GLU A 1 81 ? -8.400 -9.321 1.991 1.00 74.12 81 GLU A C 1
ATOM 656 O O . GLU A 1 81 ? -9.650 -9.333 2.049 1.00 74.12 81 GLU A O 1
#

Radius of gyration: 27.04 Å; chains: 1; bounding box: 49×16×86 Å

Secondary structure (DSSP, 8-state):
---------SHHHHHHHHHHHHHHHHHHHHHHHHHHHHHHHHHHHHHHHHHHHHHH---HHHHHHHHHHHHHHHHHHHTT-

pLDDT: mean 82.33, std 18.19, range [43.25, 98.25]

Foldseek 3Di:
DDPPPPPPDPPVVVVVVVVVVVVVVVVVVVVVVVVLVVVLVVLVVVLVVLVVCLVVDPDPVVNVVSVVVNVVSVVVNVVSD